Protein AF-A0A841V6Q2-F1 (afdb_monomer_lite)

Radius of gyration: 10.41 Å; chains: 1; bounding box: 27×22×21 Å

Secondary structure (DSSP, 8-state):
-HHHHHHHHHHHHHHHHHSS--HHHHHHHHHS-HHHHHHHHHHTTT--SHHHHHHHHHHS--

Organism: NCBI:txid2755316

Sequence (62 aa):
GRREEAVSLILRLLNRRLGEISSTLSQQIRELSLEQLETLGEALLDFTSLTDLTTWLSEIEI

pLDDT: mean 94.09, std 6.69, range [56.22, 97.75]

Structure (mmCIF, N/CA/C/O backbone):
data_AF-A0A841V6Q2-F1
#
_entry.id   AF-A0A841V6Q2-F1
#
loop_
_atom_site.group_PDB
_atom_site.id
_atom_site.type_symbol
_atom_site.label_atom_id
_atom_site.label_alt_id
_atom_site.label_comp_id
_atom_site.label_asym_id
_atom_site.label_entity_id
_atom_site.label_seq_id
_atom_site.pdbx_PDB_ins_code
_atom_site.Cartn_x
_atom_site.Cartn_y
_atom_site.Cartn_z
_atom_site.occupancy
_atom_site.B_iso_or_equiv
_atom_site.auth_seq_id
_atom_site.auth_comp_id
_atom_site.auth_asym_id
_atom_site.auth_atom_id
_atom_site.pdbx_PDB_model_num
ATOM 1 N N . GLY A 1 1 ? 13.039 11.209 -5.078 1.00 90.94 1 GLY A N 1
ATOM 2 C CA . GLY A 1 1 ? 13.463 10.258 -6.138 1.00 90.94 1 GLY A CA 1
ATOM 3 C C . GLY A 1 1 ? 12.293 9.392 -6.582 1.00 90.94 1 GLY A C 1
ATOM 4 O O . GLY A 1 1 ? 11.284 9.390 -5.889 1.00 90.94 1 GLY A O 1
ATOM 5 N N . ARG A 1 2 ? 12.414 8.636 -7.687 1.00 91.62 2 ARG A N 1
ATOM 6 C CA . ARG A 1 2 ? 11.287 7.899 -8.313 1.00 91.62 2 ARG A CA 1
ATOM 7 C C . ARG A 1 2 ? 10.449 7.059 -7.328 1.00 91.62 2 ARG A C 1
ATOM 9 O O . ARG A 1 2 ? 9.228 7.079 -7.400 1.00 91.62 2 ARG A O 1
ATOM 16 N N . ARG A 1 3 ? 11.085 6.385 -6.359 1.00 94.88 3 ARG A N 1
ATOM 17 C CA . ARG A 1 3 ? 10.391 5.599 -5.316 1.00 94.88 3 ARG A CA 1
ATOM 18 C C . ARG A 1 3 ? 9.549 6.455 -4.367 1.00 94.88 3 ARG A C 1
ATOM 20 O O . ARG A 1 3 ? 8.419 6.103 -4.066 1.00 94.88 3 ARG A O 1
ATOM 27 N N . GLU A 1 4 ? 10.082 7.578 -3.895 1.00 95.62 4 GLU A N 1
ATOM 28 C CA . GLU A 1 4 ? 9.365 8.477 -2.974 1.00 95.62 4 GLU A CA 1
ATOM 29 C C . GLU A 1 4 ? 8.145 9.112 -3.651 1.00 95.62 4 GLU A C 1
ATOM 31 O O . GLU A 1 4 ? 7.098 9.274 -3.024 1.00 95.62 4 GLU A O 1
ATOM 36 N N . GLU A 1 5 ? 8.265 9.429 -4.944 1.00 96.94 5 GLU A N 1
ATOM 37 C CA . GLU A 1 5 ? 7.158 9.927 -5.764 1.00 96.94 5 GLU A CA 1
ATOM 38 C C . GLU A 1 5 ? 6.077 8.856 -5.945 1.00 96.94 5 GLU A C 1
ATOM 40 O O . GLU A 1 5 ? 4.898 9.154 -5.754 1.00 96.94 5 GLU A O 1
ATOM 45 N N . ALA A 1 6 ? 6.473 7.608 -6.226 1.00 97.56 6 ALA A N 1
ATOM 46 C CA . ALA A 1 6 ? 5.555 6.473 -6.314 1.00 97.56 6 ALA A CA 1
ATOM 47 C C . ALA A 1 6 ? 4.816 6.235 -4.987 1.00 97.56 6 ALA A C 1
ATOM 49 O O . ALA A 1 6 ? 3.589 6.199 -4.972 1.00 97.56 6 ALA A O 1
ATOM 50 N N . VAL A 1 7 ? 5.531 6.182 -3.857 1.00 97.75 7 VAL A N 1
ATOM 51 C CA . VAL A 1 7 ? 4.929 6.049 -2.516 1.00 97.75 7 VAL A CA 1
ATOM 52 C C . VAL A 1 7 ? 3.917 7.165 -2.250 1.00 97.75 7 VAL A C 1
ATOM 54 O O . VAL A 1 7 ? 2.789 6.899 -1.840 1.00 97.75 7 VAL A O 1
ATOM 57 N N . SER A 1 8 ? 4.302 8.423 -2.482 1.00 97.62 8 SER A N 1
ATOM 58 C CA . SER A 1 8 ? 3.426 9.578 -2.252 1.00 97.62 8 SER A CA 1
ATOM 59 C C . SER A 1 8 ? 2.158 9.510 -3.107 1.00 97.62 8 SER A C 1
ATOM 61 O O . SER A 1 8 ? 1.048 9.752 -2.619 1.00 97.62 8 SER A O 1
ATOM 63 N N . LEU A 1 9 ? 2.304 9.121 -4.378 1.00 97.50 9 LEU A N 1
ATOM 64 C CA . LEU A 1 9 ? 1.184 8.947 -5.292 1.00 97.50 9 LEU A CA 1
ATOM 65 C C . LEU A 1 9 ? 0.246 7.828 -4.827 1.00 97.50 9 LEU A C 1
ATOM 67 O O . LEU A 1 9 ? -0.955 8.072 -4.713 1.00 97.50 9 LEU A O 1
ATOM 71 N N . ILE A 1 10 ? 0.787 6.650 -4.514 1.00 97.56 10 ILE A N 1
ATOM 72 C CA . ILE A 1 10 ? 0.034 5.478 -4.049 1.00 97.56 10 ILE A CA 1
ATOM 73 C C . ILE A 1 10 ? -0.762 5.817 -2.788 1.00 97.56 10 ILE A C 1
ATOM 75 O O . ILE A 1 10 ? -1.978 5.639 -2.766 1.00 97.56 10 ILE A O 1
ATOM 79 N N . LEU A 1 11 ? -0.117 6.385 -1.763 1.00 97.38 11 LEU A N 1
ATOM 80 C CA . LEU A 1 11 ? -0.791 6.744 -0.512 1.00 97.38 11 LEU A CA 1
ATOM 81 C C . LEU A 1 11 ? -1.936 7.734 -0.754 1.00 97.38 11 LEU A C 1
ATOM 83 O O . LEU A 1 11 ? -3.010 7.598 -0.170 1.00 97.38 11 LEU A O 1
ATOM 87 N N . ARG A 1 12 ? -1.749 8.719 -1.639 1.00 97.31 12 ARG A N 1
ATOM 88 C CA . ARG A 1 12 ? -2.811 9.672 -1.989 1.00 97.31 12 ARG A CA 1
ATOM 89 C C . ARG A 1 12 ? -3.965 9.002 -2.737 1.00 97.31 12 ARG A C 1
ATOM 91 O O . ARG A 1 12 ? -5.117 9.350 -2.489 1.00 97.31 12 ARG A O 1
ATOM 98 N N . LEU A 1 13 ? -3.680 8.080 -3.655 1.00 96.75 13 LEU A N 1
ATOM 99 C CA . LEU A 1 13 ? -4.709 7.356 -4.406 1.00 96.75 13 LEU A CA 1
ATOM 100 C C . LEU A 1 13 ? -5.517 6.427 -3.497 1.00 96.75 13 LEU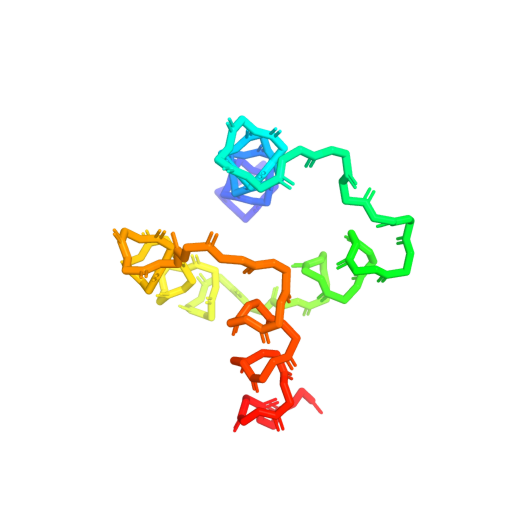 A C 1
ATOM 102 O O . LEU A 1 13 ? -6.744 6.442 -3.566 1.00 96.75 13 LEU A O 1
ATOM 106 N N . LEU A 1 14 ? -4.850 5.704 -2.597 1.00 96.62 14 LEU A N 1
ATOM 107 C CA . LEU A 1 14 ? -5.503 4.857 -1.601 1.00 96.62 14 LEU A CA 1
ATOM 108 C C . LEU A 1 14 ? -6.404 5.680 -0.683 1.00 96.62 14 LEU A C 1
ATOM 110 O O . LEU A 1 14 ? -7.572 5.338 -0.537 1.00 96.62 14 LEU A O 1
ATOM 114 N N . ASN A 1 15 ? -5.920 6.821 -0.176 1.00 95.88 15 ASN A N 1
ATOM 115 C CA . ASN A 1 15 ? -6.741 7.713 0.646 1.00 95.88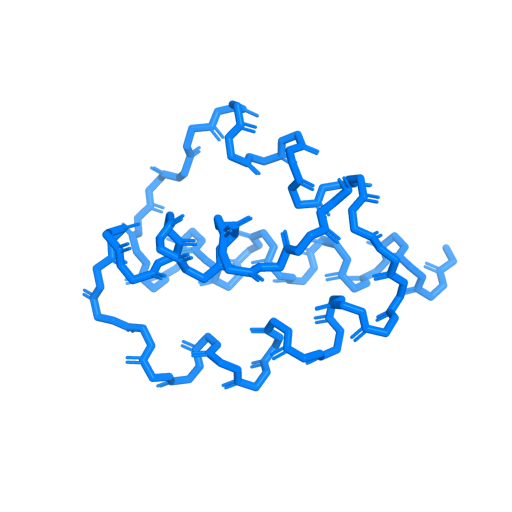 15 ASN A CA 1
ATOM 116 C C . ASN A 1 15 ? -7.989 8.232 -0.088 1.00 95.88 15 ASN A C 1
ATOM 118 O O . ASN A 1 15 ? -9.046 8.406 0.512 1.00 95.88 15 ASN A O 1
ATOM 122 N N . ARG A 1 16 ? -7.887 8.484 -1.400 1.00 95.44 16 ARG A N 1
ATOM 123 C CA . ARG A 1 16 ? -9.025 8.942 -2.215 1.00 95.44 16 ARG A CA 1
ATOM 124 C C . ARG A 1 16 ? -10.026 7.835 -2.528 1.00 95.44 16 ARG A C 1
ATOM 126 O O . ARG A 1 16 ? -11.209 8.134 -2.644 1.00 95.44 16 ARG A O 1
ATOM 133 N N . ARG A 1 17 ? -9.560 6.599 -2.723 1.00 94.31 17 ARG A N 1
ATOM 134 C CA . ARG A 1 17 ? -10.395 5.464 -3.141 1.00 94.31 17 ARG A CA 1
ATOM 135 C C . ARG A 1 17 ? -11.017 4.728 -1.956 1.00 94.31 17 ARG A C 1
ATOM 137 O O . ARG A 1 17 ? -12.184 4.368 -2.024 1.00 94.31 17 ARG A O 1
ATOM 144 N N . LEU A 1 18 ? -10.244 4.517 -0.893 1.00 94.44 18 LEU A N 1
ATOM 145 C CA . LEU A 1 18 ? -10.608 3.679 0.254 1.00 94.44 18 LEU A CA 1
ATOM 146 C C . LEU A 1 18 ? -10.896 4.489 1.528 1.00 94.44 18 LEU A C 1
ATOM 148 O O . LEU A 1 18 ? -11.305 3.916 2.534 1.00 94.44 18 LEU A O 1
ATOM 152 N N . GLY A 1 19 ? -10.707 5.811 1.486 1.00 91.88 19 GLY A N 1
ATOM 153 C CA . GLY A 1 19 ? -10.756 6.668 2.669 1.00 91.88 19 GL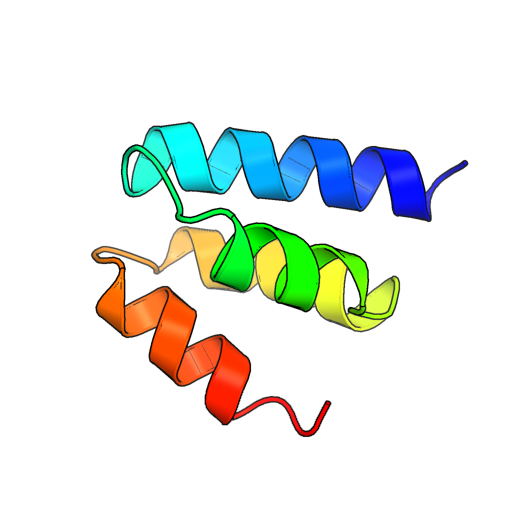Y A CA 1
ATOM 154 C C . GLY A 1 19 ? -9.446 6.634 3.455 1.00 91.88 19 GLY A C 1
ATOM 155 O O . GLY A 1 19 ? -8.431 6.141 2.972 1.00 91.88 19 GLY A O 1
ATOM 156 N N . GLU A 1 20 ? -9.460 7.193 4.664 1.00 92.81 20 GLU A N 1
ATOM 157 C CA . GLU A 1 20 ? -8.253 7.333 5.481 1.00 92.81 20 GLU A CA 1
ATOM 158 C C . GLU A 1 20 ? -7.610 5.970 5.787 1.00 92.81 20 GLU A C 1
ATOM 160 O O . GLU A 1 20 ? -8.182 5.134 6.488 1.00 92.81 20 GLU A O 1
ATOM 165 N N . ILE A 1 21 ? -6.405 5.745 5.254 1.00 94.19 21 ILE A N 1
ATOM 166 C CA . ILE A 1 21 ? -5.617 4.543 5.552 1.00 94.19 21 ILE A CA 1
ATOM 167 C C . ILE A 1 21 ? -4.841 4.725 6.856 1.00 94.19 21 ILE A C 1
ATOM 169 O O . ILE A 1 21 ? -4.302 5.794 7.144 1.00 94.19 21 ILE A O 1
ATOM 173 N N . SER A 1 22 ? -4.740 3.656 7.646 1.00 95.00 22 SER A N 1
ATOM 174 C CA . SER A 1 22 ? -4.030 3.701 8.923 1.00 95.00 22 SER A CA 1
ATOM 175 C C . SER A 1 22 ? -2.526 3.955 8.743 1.00 95.00 22 SER A C 1
ATOM 177 O O . SER A 1 22 ? -1.927 3.674 7.695 1.00 95.00 22 SER A O 1
ATOM 179 N N . SER A 1 23 ? -1.885 4.451 9.805 1.00 94.88 23 SER A N 1
ATOM 180 C CA . SER A 1 23 ? -0.429 4.646 9.828 1.00 94.88 23 SER A CA 1
ATOM 181 C C . SER A 1 23 ? 0.330 3.334 9.582 1.00 94.88 23 SER A C 1
ATOM 183 O O . SER A 1 23 ? 1.322 3.332 8.860 1.00 94.88 23 SER A O 1
ATOM 185 N N . THR A 1 24 ? -0.177 2.211 10.104 1.00 94.88 24 THR A N 1
ATOM 186 C CA . THR A 1 24 ? 0.411 0.876 9.917 1.00 94.88 24 THR A CA 1
ATOM 187 C C . THR A 1 24 ? 0.435 0.465 8.446 1.00 94.88 24 THR A C 1
ATOM 189 O O . THR A 1 24 ? 1.495 0.120 7.933 1.00 94.88 24 THR A O 1
ATOM 192 N N . LEU A 1 25 ? -0.691 0.589 7.733 1.00 94.56 25 LEU A N 1
ATOM 193 C CA . LEU A 1 25 ? -0.744 0.282 6.296 1.00 94.56 25 LEU A CA 1
ATOM 194 C C . LEU A 1 25 ? 0.165 1.223 5.502 1.00 94.56 25 LEU A C 1
ATOM 196 O O . LEU A 1 25 ? 0.889 0.806 4.602 1.00 94.56 25 LEU A O 1
ATOM 200 N N . SER A 1 26 ? 0.188 2.499 5.887 1.00 95.88 26 SER A N 1
ATOM 201 C CA . SER A 1 26 ? 1.068 3.490 5.269 1.00 95.88 26 SER A CA 1
ATOM 202 C C . SER A 1 26 ? 2.555 3.173 5.464 1.00 95.88 26 SER A C 1
ATOM 204 O O . SER A 1 26 ? 3.366 3.540 4.617 1.00 95.88 26 SER A O 1
ATOM 206 N N . GLN A 1 27 ? 2.939 2.542 6.578 1.00 95.94 27 GLN A N 1
ATOM 207 C CA . GLN A 1 27 ? 4.310 2.083 6.817 1.00 95.94 27 GLN A CA 1
ATOM 208 C C . GLN A 1 27 ? 4.653 0.878 5.944 1.00 95.94 27 GLN A C 1
ATOM 210 O O . GLN A 1 27 ? 5.663 0.938 5.253 1.00 95.94 27 GLN A O 1
ATOM 215 N N . GLN A 1 28 ? 3.779 -0.127 5.867 1.00 95.56 28 GLN A N 1
ATOM 216 C CA . GLN A 1 28 ? 3.990 -1.291 4.996 1.00 95.56 28 GLN A CA 1
ATOM 217 C C . GLN A 1 28 ? 4.170 -0.877 3.529 1.00 95.56 28 GLN A C 1
ATOM 219 O O . GLN A 1 28 ? 5.117 -1.289 2.869 1.00 95.56 28 GL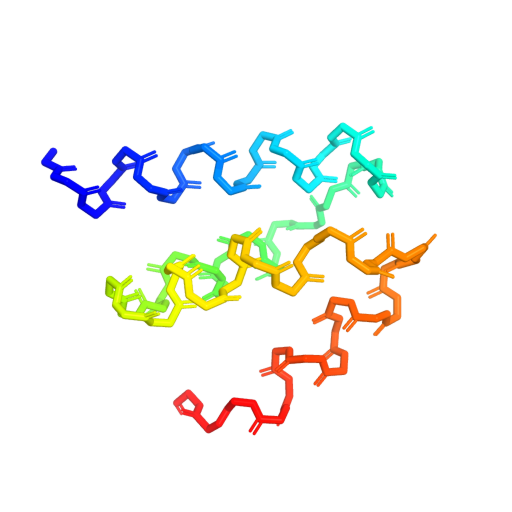N A O 1
ATOM 224 N N . ILE A 1 29 ? 3.343 0.049 3.034 1.00 95.81 29 ILE A N 1
ATOM 225 C CA . ILE A 1 29 ? 3.467 0.576 1.664 1.00 95.81 29 ILE A CA 1
ATOM 226 C C . ILE A 1 29 ? 4.815 1.283 1.438 1.00 95.81 29 ILE A C 1
ATOM 228 O O . ILE A 1 29 ? 5.360 1.251 0.338 1.00 95.81 29 ILE A O 1
ATOM 232 N N . ARG A 1 30 ? 5.378 1.936 2.462 1.00 95.88 30 ARG A N 1
ATOM 233 C CA . ARG A 1 30 ? 6.693 2.598 2.368 1.00 95.88 30 ARG A CA 1
ATOM 234 C C . ARG A 1 30 ? 7.859 1.613 2.345 1.00 95.88 30 ARG A C 1
ATOM 236 O O . ARG A 1 30 ? 8.948 2.019 1.933 1.00 95.88 30 ARG A O 1
ATOM 243 N N . GLU A 1 31 ? 7.652 0.383 2.799 1.00 95.06 31 GLU A N 1
ATOM 244 C CA . GLU A 1 31 ? 8.652 -0.690 2.794 1.00 95.06 31 GLU A CA 1
ATOM 245 C C . GLU A 1 31 ? 8.699 -1.423 1.449 1.00 95.06 31 GLU A C 1
ATOM 247 O O . GLU A 1 31 ? 9.733 -1.992 1.109 1.00 95.06 31 GLU A O 1
ATOM 252 N N . LEU A 1 32 ? 7.644 -1.302 0.635 1.00 95.69 32 LEU A N 1
ATOM 253 C CA . LEU A 1 32 ? 7.595 -1.873 -0.708 1.00 95.69 32 LEU A CA 1
ATOM 254 C C . LEU A 1 32 ? 8.727 -1.353 -1.613 1.00 95.69 32 LEU A C 1
ATOM 256 O O . LEU A 1 32 ? 9.121 -0.172 -1.599 1.00 95.69 32 LEU A O 1
ATOM 260 N N . SER A 1 33 ? 9.223 -2.262 -2.450 1.00 95.38 33 SER A N 1
ATOM 261 C CA . SER A 1 33 ? 10.144 -1.968 -3.543 1.00 95.38 33 SER A CA 1
ATOM 262 C C . SER A 1 33 ? 9.463 -1.113 -4.620 1.00 95.38 33 SER A C 1
ATOM 264 O O . SER A 1 33 ? 8.240 -0.989 -4.669 1.00 95.38 33 SER A O 1
ATOM 266 N N . LEU A 1 34 ? 10.252 -0.499 -5.511 1.00 95.38 34 LEU A N 1
ATOM 267 C CA . LEU A 1 34 ? 9.683 0.281 -6.618 1.00 95.38 34 LEU A CA 1
ATOM 268 C C . LEU A 1 34 ? 8.780 -0.580 -7.519 1.00 95.38 34 LEU A C 1
ATOM 270 O O . LEU A 1 34 ? 7.711 -0.121 -7.898 1.00 95.38 34 LEU A O 1
ATOM 274 N N . GLU A 1 35 ? 9.182 -1.818 -7.801 1.00 95.38 35 GLU A N 1
ATOM 275 C CA . GLU A 1 35 ? 8.410 -2.761 -8.620 1.00 95.38 35 GLU A CA 1
ATOM 276 C C . GLU A 1 35 ? 7.084 -3.139 -7.945 1.00 95.38 35 GLU A C 1
ATOM 278 O O . GLU A 1 35 ? 6.028 -3.086 -8.566 1.00 95.38 35 GLU A O 1
ATOM 283 N N . GLN A 1 36 ? 7.104 -3.419 -6.638 1.00 96.19 36 GLN A N 1
ATOM 284 C CA . GLN A 1 36 ? 5.880 -3.686 -5.875 1.00 96.19 36 GLN A CA 1
ATOM 285 C C . GLN A 1 36 ? 4.943 -2.468 -5.856 1.00 96.19 36 GLN A C 1
ATOM 287 O O . GLN A 1 36 ? 3.727 -2.629 -5.919 1.00 96.19 36 GLN A O 1
ATOM 292 N N . LEU A 1 37 ? 5.484 -1.246 -5.797 1.00 96.88 37 LEU A N 1
ATOM 293 C CA . LEU A 1 37 ? 4.690 -0.015 -5.868 1.00 96.88 37 LEU A CA 1
ATOM 294 C C . LEU A 1 37 ? 4.055 0.200 -7.247 1.00 96.88 37 LEU A C 1
ATOM 296 O O . LEU A 1 37 ? 2.935 0.703 -7.316 1.00 96.88 37 LEU A O 1
ATOM 300 N N . GLU A 1 38 ? 4.745 -0.163 -8.328 1.00 95.75 38 GLU A N 1
ATOM 301 C CA . GLU A 1 38 ? 4.190 -0.124 -9.687 1.00 95.75 38 GLU A CA 1
ATOM 302 C C . GLU A 1 38 ? 3.027 -1.120 -9.816 1.00 95.75 38 GLU A C 1
ATOM 304 O O . GLU A 1 38 ? 1.924 -0.716 -10.192 1.00 95.75 38 GLU A O 1
ATOM 309 N N . THR A 1 39 ? 3.212 -2.360 -9.351 1.00 96.88 39 THR A N 1
ATOM 310 C CA . THR A 1 39 ? 2.154 -3.386 -9.303 1.00 96.88 39 THR A CA 1
ATOM 311 C C . THR A 1 39 ? 0.972 -2.971 -8.420 1.00 96.88 39 THR A C 1
ATOM 313 O O . THR A 1 39 ? -0.185 -3.189 -8.784 1.00 96.88 39 THR A O 1
ATOM 316 N N . LEU A 1 40 ? 1.226 -2.317 -7.278 1.00 96.88 40 LEU A N 1
ATOM 317 C CA . LEU A 1 40 ? 0.166 -1.761 -6.428 1.00 96.88 40 LEU A CA 1
ATOM 318 C C . LEU A 1 40 ? -0.649 -0.706 -7.174 1.00 96.88 40 LEU A C 1
ATOM 320 O O . LEU A 1 40 ? -1.855 -0.613 -6.981 1.00 96.88 40 LEU A O 1
ATOM 324 N N . GLY A 1 41 ? -0.003 0.097 -8.021 1.00 96.06 41 GLY A N 1
ATOM 325 C CA . GLY A 1 41 ? -0.673 1.111 -8.830 1.00 96.06 41 GLY A CA 1
ATOM 326 C C . GLY A 1 41 ? -1.708 0.518 -9.785 1.00 96.06 41 GLY A C 1
ATOM 327 O O . GLY A 1 41 ? -2.780 1.101 -9.949 1.00 96.06 41 GLY A O 1
ATOM 328 N N . GLU A 1 42 ? -1.410 -0.644 -10.366 1.00 96.31 42 GLU A N 1
ATOM 329 C CA . GLU A 1 42 ? -2.331 -1.389 -11.228 1.00 96.31 42 GLU A CA 1
ATOM 330 C C . GLU A 1 42 ? -3.452 -2.044 -10.413 1.00 96.31 42 GLU A C 1
ATOM 332 O O . GLU A 1 42 ? -4.625 -1.778 -10.674 1.00 96.31 42 GLU A O 1
ATOM 337 N N . ALA A 1 43 ? -3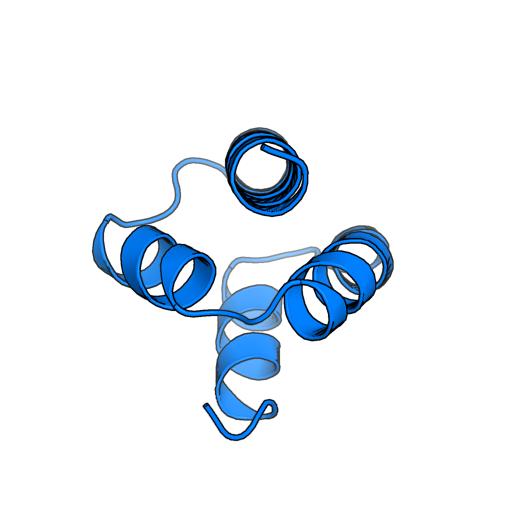.110 -2.804 -9.366 1.00 96.31 43 ALA A N 1
ATOM 338 C CA . ALA A 1 43 ? -4.085 -3.498 -8.515 1.00 96.31 43 ALA A CA 1
ATOM 339 C C . ALA A 1 43 ? -5.055 -2.537 -7.808 1.00 96.31 43 ALA A C 1
ATOM 341 O O . ALA A 1 43 ? -6.229 -2.849 -7.601 1.00 96.31 43 ALA A O 1
ATOM 342 N N . LEU A 1 44 ? -4.594 -1.321 -7.491 1.00 95.56 44 LEU A N 1
ATOM 343 C CA . LEU A 1 44 ? -5.423 -0.271 -6.903 1.00 95.56 44 LEU A CA 1
ATOM 344 C C . LEU A 1 44 ? -6.655 0.029 -7.756 1.00 95.56 44 LEU A C 1
ATOM 346 O O . LEU A 1 44 ? -7.676 0.421 -7.193 1.00 95.56 44 LEU A O 1
ATOM 350 N N . LEU A 1 45 ? -6.588 -0.154 -9.082 1.00 94.69 45 LEU A N 1
ATOM 351 C CA . LEU A 1 45 ? -7.713 0.072 -9.989 1.00 94.69 45 LEU A CA 1
ATOM 352 C C . LEU A 1 45 ? -8.894 -0.870 -9.734 1.00 94.69 45 LEU A C 1
ATOM 354 O O . LEU A 1 45 ? -10.030 -0.458 -9.994 1.00 94.69 45 LEU A O 1
ATOM 358 N N . ASP A 1 46 ? -8.644 -2.028 -9.129 1.00 95.25 46 ASP A N 1
ATOM 359 C CA . ASP A 1 46 ? -9.642 -3.049 -8.808 1.00 95.25 46 ASP A CA 1
ATOM 360 C C . ASP A 1 46 ? -10.105 -3.000 -7.344 1.00 95.25 46 ASP A C 1
ATOM 362 O O . ASP A 1 46 ? -11.126 -3.589 -6.997 1.00 95.25 46 ASP A O 1
ATOM 366 N N . PHE A 1 47 ? -9.413 -2.255 -6.472 1.00 95.62 47 PHE A N 1
ATOM 367 C CA . PHE A 1 47 ? -9.785 -2.174 -5.058 1.00 95.62 47 PHE A CA 1
ATOM 368 C C . PHE A 1 47 ? -11.126 -1.468 -4.853 1.00 95.62 47 PHE A C 1
ATOM 370 O O . PHE A 1 47 ? -11.349 -0.352 -5.335 1.00 95.62 47 PHE A O 1
ATOM 377 N N . THR A 1 48 ? -11.981 -2.092 -4.053 1.00 93.38 48 THR A N 1
ATOM 378 C CA . THR A 1 48 ? -13.290 -1.581 -3.632 1.00 93.38 48 THR A CA 1
ATOM 379 C C . THR A 1 48 ? -13.358 -1.332 -2.126 1.00 93.38 48 THR A C 1
ATOM 381 O O . THR A 1 48 ? -14.228 -0.596 -1.661 1.00 93.38 48 THR A O 1
ATOM 384 N N . SER A 1 49 ? -12.435 -1.915 -1.357 1.00 94.62 49 SER A N 1
ATOM 385 C CA . SER A 1 49 ? -12.424 -1.868 0.102 1.00 94.62 49 SER A CA 1
ATOM 386 C C . SER A 1 49 ? -11.008 -1.908 0.687 1.00 94.62 49 SER A C 1
ATOM 388 O O . SER A 1 49 ? -10.040 -2.273 0.021 1.00 94.62 49 SER A O 1
ATOM 390 N N . LEU A 1 50 ? -10.884 -1.557 1.973 1.00 94.31 50 LEU A N 1
ATOM 391 C CA . LEU A 1 50 ? -9.636 -1.749 2.722 1.00 94.31 50 LEU A CA 1
ATOM 392 C C . LEU A 1 50 ? -9.235 -3.227 2.817 1.00 94.31 50 LEU A C 1
ATOM 394 O O . LEU A 1 50 ? -8.046 -3.515 2.913 1.00 94.31 50 LEU A O 1
ATOM 398 N N . THR A 1 51 ? -10.200 -4.149 2.760 1.00 95.44 51 THR A N 1
ATOM 399 C CA . THR A 1 51 ? -9.930 -5.589 2.771 1.00 95.44 51 THR A CA 1
ATOM 400 C C . THR A 1 51 ? -9.107 -6.004 1.555 1.00 95.44 51 THR A C 1
ATOM 402 O O . THR A 1 51 ? -8.130 -6.727 1.725 1.00 95.44 51 THR A O 1
ATOM 405 N N . ASP A 1 52 ? -9.425 -5.479 0.368 1.00 96.44 52 ASP A N 1
ATOM 406 C CA . ASP A 1 52 ? -8.683 -5.768 -0.869 1.00 96.44 52 ASP A CA 1
ATOM 407 C C . ASP A 1 52 ? -7.207 -5.363 -0.734 1.00 96.44 52 ASP A C 1
ATOM 409 O O . ASP A 1 52 ? -6.309 -6.147 -1.037 1.00 96.44 52 ASP A O 1
ATOM 413 N N . LEU A 1 53 ? -6.954 -4.172 -0.174 1.00 95.81 53 LEU A N 1
ATOM 414 C CA . LEU A 1 53 ? -5.601 -3.688 0.104 1.00 95.81 53 LEU A CA 1
ATOM 415 C C . LEU A 1 53 ? -4.867 -4.590 1.104 1.00 95.81 53 LEU A C 1
ATOM 417 O O . LEU A 1 53 ? -3.708 -4.932 0.884 1.00 95.81 53 LEU A O 1
ATOM 421 N N . THR A 1 54 ? -5.510 -4.961 2.215 1.00 95.00 54 THR A N 1
ATOM 422 C CA . THR A 1 54 ? -4.868 -5.803 3.237 1.00 95.00 54 THR A CA 1
ATOM 423 C C . THR A 1 54 ? -4.578 -7.212 2.737 1.00 95.00 54 THR A C 1
ATOM 425 O O . THR A 1 54 ? -3.538 -7.769 3.084 1.00 95.00 54 THR A O 1
ATOM 428 N N . THR A 1 55 ? -5.459 -7.776 1.907 1.00 95.69 55 THR A N 1
ATOM 429 C CA . THR A 1 55 ? -5.240 -9.078 1.270 1.00 95.69 55 THR A CA 1
ATOM 430 C C . THR A 1 55 ? -4.057 -8.995 0.319 1.00 95.69 55 THR A C 1
ATOM 432 O O . THR A 1 55 ? -3.117 -9.765 0.467 1.00 95.69 55 THR A O 1
ATOM 435 N N . TRP A 1 56 ? -4.037 -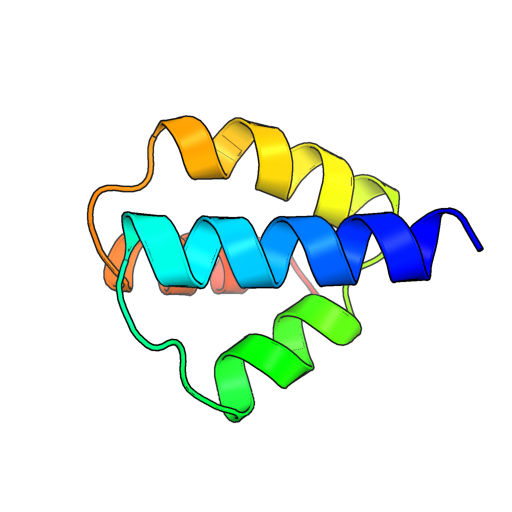7.998 -0.569 1.00 96.06 56 TRP A N 1
ATOM 436 C CA . TRP A 1 56 ? -2.938 -7.804 -1.515 1.00 96.06 56 TRP A CA 1
ATOM 437 C C . TRP A 1 56 ? -1.583 -7.631 -0.811 1.00 96.06 56 TRP A C 1
ATOM 439 O O . TRP A 1 56 ? -0.603 -8.273 -1.176 1.00 96.06 56 TRP A O 1
ATOM 449 N N . LEU A 1 57 ? -1.531 -6.826 0.257 1.00 94.69 57 LEU A N 1
ATOM 450 C CA . LEU A 1 57 ? -0.315 -6.648 1.064 1.00 94.69 57 LEU A CA 1
ATOM 451 C C . LEU A 1 57 ? 0.131 -7.930 1.784 1.00 94.69 57 LEU A C 1
ATOM 453 O O . LEU A 1 57 ? 1.299 -8.033 2.133 1.00 94.69 57 LEU A O 1
ATOM 457 N N . SER A 1 58 ? -0.784 -8.870 2.037 1.00 93.38 58 SER A N 1
ATOM 458 C CA . SER A 1 58 ? -0.472 -10.158 2.671 1.00 93.38 58 SER A CA 1
ATOM 459 C C . SER A 1 58 ? -0.037 -11.222 1.658 1.00 93.38 58 SER A C 1
ATOM 461 O O . SER A 1 58 ? 0.661 -12.161 2.027 1.00 93.38 58 SER A O 1
ATOM 463 N N . GLU A 1 59 ? -0.476 -11.105 0.401 1.00 91.62 59 GLU A N 1
ATOM 464 C CA . GLU A 1 59 ? -0.089 -11.994 -0.705 1.00 91.62 59 GLU A CA 1
ATOM 465 C C . GLU A 1 59 ? 1.295 -11.666 -1.253 1.00 91.62 59 GLU A C 1
ATOM 467 O O . GLU A 1 59 ? 2.001 -12.540 -1.757 1.00 91.62 59 GLU A O 1
ATOM 472 N N . ILE A 1 60 ? 1.690 -10.402 -1.149 1.00 86.31 60 ILE A N 1
ATOM 473 C CA . ILE A 1 60 ? 3.050 -10.000 -1.444 1.00 86.31 60 ILE A CA 1
ATOM 474 C C . ILE A 1 60 ? 3.899 -10.405 -0.257 1.00 86.31 60 ILE A C 1
ATOM 476 O O . ILE A 1 60 ? 3.777 -9.837 0.823 1.00 86.31 60 ILE A O 1
ATOM 480 N N . GLU A 1 61 ? 4.751 -11.407 -0.459 1.00 61.78 61 GLU A N 1
ATOM 481 C CA . GLU A 1 61 ? 5.851 -11.671 0.461 1.00 61.78 61 GLU A CA 1
ATOM 482 C C . GLU A 1 61 ? 6.698 -10.390 0.552 1.00 61.78 61 GLU A C 1
ATOM 484 O O . GLU A 1 61 ? 7.391 -10.014 -0.399 1.00 61.78 61 GLU A O 1
ATOM 489 N N . ILE A 1 62 ? 6.553 -9.676 1.671 1.00 56.22 62 ILE A N 1
ATOM 490 C CA . ILE A 1 62 ? 7.390 -8.537 2.067 1.00 56.22 62 ILE A CA 1
ATOM 491 C C . ILE A 1 62 ? 8.634 -9.074 2.771 1.00 56.22 62 ILE A C 1
ATOM 493 O O . ILE A 1 62 ? 8.476 -9.929 3.674 1.00 56.22 62 ILE A O 1
#

Foldseek 3Di:
DLLVVLLVVLQVLCCVQANDDDPVLSVLSSVDDSVVSVVSVVQSVVDNYVVSSVVSSVVPPD

InterPro domains:
  IPR025587 Domain of unknown function DUF4351 [PF14261] (1-57)